Protein AF-A0A0B1S9D0-F1 (afdb_monomer)

Organism: Oesophagostomum dentatum (NCBI:txid61180)

pLDDT: mean 80.98, std 14.97, range [36.53, 97.75]

Solvent-accessible surface area (backbone atoms only — not comparable to full-atom values): 7562 Å² total; per-residue (Å²): 91,86,40,55,71,92,77,54,98,72,81,52,82,66,21,33,35,50,67,81,56,60,91,69,32,44,72,41,68,47,41,73,38,42,31,37,81,44,65,40,89,91,42,78,92,42,73,45,83,41,65,58,90,73,48,81,58,47,74,41,53,46,66,60,55,52,51,53,54,53,50,52,52,52,52,51,53,53,52,52,54,51,50,53,51,48,51,54,50,52,55,47,53,52,51,52,51,52,53,51,54,52,52,52,50,52,50,51,52,53,53,54,58,69,68,60,76,82,92,86,84,84,94,82,91,134

Sequence (126 aa):
MMKTPALASGYLQGDVARFGCYQTHWIKGDHEYKCGIVVDYNNPNSYRFEWNKGSQPWCRSRVKENYFKWIAVIFSTVAIILAIMAVFLLCWCVKQKRIQEQRQYNYRENAVSDLAPCHIENFCAI

InterPro domains:
  IPR057017 F54D1.6-like, C-terminal Sushi-like domain [PF24469] (1-60)

Radius of gyration: 40.59 Å; Cα contacts (8 Å, |Δi|>4): 109; chains: 1; bounding box: 107×19×99 Å

Mean predicted aligned error: 14.03 Å

Structure (mmCIF, N/CA/C/O backbone):
data_AF-A0A0B1S9D0-F1
#
_entry.id   AF-A0A0B1S9D0-F1
#
loop_
_atom_site.group_PDB
_atom_site.id
_atom_site.type_symbol
_atom_site.label_atom_id
_atom_site.label_alt_id
_atom_site.label_comp_id
_atom_site.label_asym_id
_atom_site.label_entity_id
_atom_site.label_seq_id
_atom_site.pdbx_PDB_ins_code
_atom_site.Cartn_x
_atom_site.Cartn_y
_atom_site.Cartn_z
_atom_site.occupancy
_atom_site.B_iso_or_equiv
_atom_site.auth_seq_id
_atom_site.auth_comp_id
_atom_site.auth_asym_id
_atom_site.auth_atom_id
_atom_site.pdbx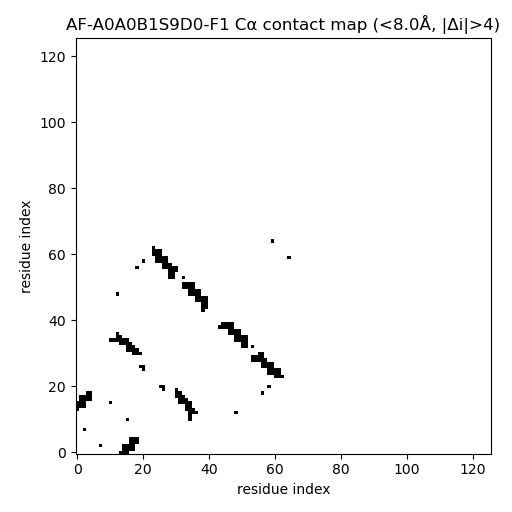_PDB_model_num
ATOM 1 N N . MET A 1 1 ? 21.067 -9.832 -24.736 1.00 52.41 1 MET A N 1
ATOM 2 C CA . MET A 1 1 ? 22.030 -9.345 -23.712 1.00 52.41 1 MET A CA 1
ATOM 3 C C . MET A 1 1 ? 21.272 -8.442 -22.739 1.00 52.41 1 MET A C 1
ATOM 5 O O . MET A 1 1 ? 20.284 -7.846 -23.155 1.00 52.41 1 MET A O 1
ATOM 9 N N . MET A 1 2 ? 21.640 -8.370 -21.453 1.00 60.81 2 MET A N 1
ATOM 10 C CA . MET A 1 2 ? 20.940 -7.491 -20.499 1.00 60.81 2 MET A CA 1
ATOM 11 C C . MET A 1 2 ? 21.430 -6.050 -20.672 1.00 60.81 2 MET A C 1
ATOM 13 O O . MET A 1 2 ? 22.628 -5.797 -20.565 1.00 60.81 2 MET A O 1
ATOM 17 N N . LYS A 1 3 ? 20.515 -5.119 -20.958 1.00 62.66 3 LYS A N 1
ATOM 18 C CA . LYS A 1 3 ? 20.827 -3.704 -21.202 1.00 62.66 3 LYS A CA 1
ATOM 19 C C . LYS A 1 3 ? 20.144 -2.821 -20.161 1.00 62.66 3 LYS A C 1
ATOM 21 O O . LYS A 1 3 ? 18.955 -2.976 -19.885 1.00 62.66 3 LYS A O 1
ATOM 26 N N . THR A 1 4 ? 20.895 -1.880 -19.592 1.00 67.25 4 THR A N 1
ATOM 27 C CA . THR A 1 4 ? 20.335 -0.864 -18.694 1.00 67.25 4 THR A CA 1
ATOM 28 C C . THR A 1 4 ? 19.603 0.187 -19.531 1.00 67.25 4 THR A C 1
ATOM 30 O O . THR A 1 4 ? 20.226 0.769 -20.424 1.00 67.25 4 THR A O 1
ATOM 33 N N . PRO A 1 5 ? 18.311 0.459 -19.265 1.00 62.03 5 PRO A N 1
ATOM 34 C CA . PRO A 1 5 ? 17.452 1.101 -20.249 1.00 62.03 5 PRO A CA 1
ATOM 35 C C . PRO A 1 5 ? 17.873 2.517 -20.691 1.00 62.03 5 PRO A C 1
ATOM 37 O O . PRO A 1 5 ? 17.599 2.932 -21.814 1.00 62.03 5 PRO A O 1
ATOM 40 N N . ALA A 1 6 ? 18.566 3.253 -19.818 1.00 62.34 6 ALA A N 1
ATOM 41 C CA . ALA A 1 6 ? 19.024 4.622 -20.065 1.00 62.34 6 ALA A CA 1
ATOM 42 C C . ALA A 1 6 ? 20.392 4.721 -20.773 1.00 62.34 6 ALA A C 1
ATOM 44 O O . ALA A 1 6 ? 20.835 5.821 -21.084 1.00 62.34 6 ALA A O 1
ATOM 45 N N . LEU A 1 7 ? 21.085 3.596 -20.983 1.00 63.22 7 LEU A N 1
ATOM 46 C CA . LEU A 1 7 ? 22.487 3.561 -21.429 1.00 63.22 7 LEU A CA 1
ATOM 47 C C . LEU A 1 7 ? 22.683 2.866 -22.786 1.00 63.22 7 LEU A C 1
ATOM 49 O O . LEU A 1 7 ? 23.795 2.856 -23.305 1.00 63.22 7 LEU A O 1
ATOM 53 N N . ALA A 1 8 ? 21.635 2.275 -23.365 1.00 67.25 8 ALA A N 1
ATOM 54 C CA . ALA A 1 8 ? 21.722 1.585 -24.649 1.00 67.25 8 ALA A CA 1
ATOM 55 C C . ALA A 1 8 ? 21.138 2.436 -25.786 1.00 67.25 8 ALA A C 1
ATOM 57 O O . ALA A 1 8 ? 19.991 2.867 -25.717 1.00 67.25 8 ALA A O 1
ATOM 58 N N . SER A 1 9 ? 21.912 2.614 -26.862 1.00 68.94 9 SER A N 1
ATOM 59 C CA . SER A 1 9 ? 21.508 3.344 -28.075 1.00 68.94 9 SER A CA 1
ATOM 60 C C . SER A 1 9 ? 20.485 2.595 -28.945 1.00 68.94 9 SER A C 1
ATOM 62 O O . SER A 1 9 ? 19.920 3.180 -29.863 1.00 68.94 9 SER A O 1
ATOM 64 N N . GLY A 1 10 ? 20.213 1.318 -28.650 1.00 76.50 10 GLY A N 1
ATOM 65 C CA . GLY A 1 10 ? 19.191 0.513 -29.320 1.00 76.50 10 GLY A CA 1
ATOM 66 C C . GLY A 1 10 ? 19.049 -0.896 -28.734 1.00 76.50 10 GLY A C 1
ATOM 67 O O . GLY A 1 10 ? 19.993 -1.443 -28.148 1.00 76.50 10 GLY A O 1
ATOM 68 N N . TYR A 1 11 ? 17.867 -1.490 -28.908 1.00 80.19 11 TYR A N 1
ATOM 69 C CA . TYR A 1 11 ? 17.532 -2.852 -28.475 1.00 80.19 11 TYR A CA 1
ATOM 70 C C . TYR A 1 11 ? 17.274 -3.724 -29.694 1.00 80.19 11 TYR A C 1
ATOM 72 O O . TYR A 1 11 ? 16.476 -3.363 -30.556 1.00 80.19 11 TYR A O 1
ATOM 80 N N . LEU A 1 12 ? 17.959 -4.861 -29.761 1.00 83.12 12 LEU A N 1
ATOM 81 C CA . LEU A 1 12 ? 17.794 -5.846 -30.822 1.00 83.12 12 LEU A CA 1
ATOM 82 C C . LEU A 1 12 ? 16.870 -6.978 -30.354 1.00 83.12 12 LEU A C 1
ATOM 84 O O . LEU A 1 12 ? 16.534 -7.087 -29.171 1.00 83.12 12 LEU A O 1
ATOM 88 N N . GLN A 1 13 ? 16.456 -7.832 -31.288 1.00 82.88 13 GLN A N 1
ATOM 89 C CA . GLN A 1 13 ? 15.650 -9.013 -30.985 1.00 82.88 13 GLN A CA 1
ATOM 90 C C . GLN A 1 13 ? 16.358 -9.900 -29.949 1.00 82.88 13 GLN A C 1
ATOM 92 O O . GLN A 1 13 ? 17.511 -10.287 -30.130 1.00 82.88 13 GLN A O 1
ATOM 97 N N . GLY A 1 14 ? 15.662 -10.216 -28.855 1.00 82.19 14 GLY A N 1
ATOM 98 C CA . GLY A 1 14 ? 16.209 -10.998 -27.742 1.00 82.19 14 GLY A CA 1
ATOM 99 C C . GLY A 1 14 ? 16.956 -10.178 -26.682 1.00 82.19 14 GLY A C 1
ATOM 100 O O . GLY A 1 14 ? 17.442 -10.749 -25.701 1.00 82.19 14 GLY A O 1
ATOM 101 N N . ASP A 1 15 ? 17.040 -8.852 -26.825 1.00 84.50 15 ASP A N 1
ATOM 102 C CA . ASP A 1 15 ? 17.524 -7.994 -25.747 1.00 84.50 15 ASP A CA 1
ATOM 103 C C . ASP A 1 15 ? 16.485 -7.832 -24.637 1.00 84.50 15 ASP A C 1
ATOM 105 O O . ASP A 1 15 ? 15.272 -7.778 -24.866 1.00 84.50 15 ASP A O 1
ATOM 109 N N . VAL A 1 16 ? 17.002 -7.743 -23.409 1.00 86.56 16 VAL A N 1
ATOM 110 C CA . VAL A 1 16 ? 16.202 -7.600 -22.195 1.00 86.56 16 VAL A CA 1
ATOM 111 C C . VAL A 1 16 ? 16.576 -6.293 -21.512 1.00 86.56 16 VAL A C 1
ATOM 113 O O . VAL A 1 16 ? 17.731 -6.093 -21.124 1.00 86.56 16 VAL A O 1
ATOM 116 N N . ALA A 1 17 ? 15.592 -5.414 -21.364 1.00 85.75 17 ALA A N 1
ATOM 117 C CA . ALA A 1 17 ? 15.694 -4.186 -20.596 1.00 85.75 17 ALA A CA 1
ATOM 118 C C . ALA A 1 17 ? 15.123 -4.427 -19.200 1.00 85.75 17 ALA A C 1
ATOM 120 O O . ALA A 1 17 ? 13.970 -4.838 -19.051 1.00 85.75 17 ALA A O 1
ATOM 121 N N . ARG A 1 18 ? 15.927 -4.163 -18.168 1.00 85.56 18 ARG A N 1
ATOM 122 C CA . ARG A 1 18 ? 15.482 -4.289 -16.779 1.00 85.56 18 ARG A CA 1
ATOM 123 C C . ARG A 1 18 ? 15.534 -2.942 -16.083 1.00 85.56 18 ARG A C 1
ATOM 125 O O . ARG A 1 18 ? 16.587 -2.312 -16.005 1.00 85.56 18 ARG A O 1
ATOM 132 N N . PHE A 1 19 ? 14.394 -2.518 -15.564 1.00 85.06 19 PHE A N 1
ATOM 133 C CA . PHE A 1 19 ? 14.270 -1.304 -14.777 1.00 85.06 19 PHE A CA 1
ATOM 134 C C . PHE A 1 19 ? 14.597 -1.617 -13.318 1.00 85.06 19 PHE A C 1
ATOM 136 O O . PHE A 1 19 ? 14.183 -2.637 -12.769 1.00 85.06 19 PHE A O 1
ATOM 143 N N . GLY A 1 20 ? 15.379 -0.743 -12.695 1.00 86.12 20 GLY A N 1
ATOM 144 C CA . GLY A 1 20 ? 15.761 -0.843 -11.294 1.00 86.12 20 GLY A CA 1
ATOM 145 C C . GLY A 1 20 ? 15.467 0.466 -10.580 1.00 86.12 20 GLY A C 1
ATOM 146 O O . GLY A 1 20 ? 15.588 1.540 -11.162 1.00 86.12 20 GLY A O 1
ATOM 147 N N . CYS A 1 21 ? 15.090 0.367 -9.311 1.00 88.00 21 CYS A N 1
ATOM 148 C CA . CYS A 1 21 ? 14.994 1.511 -8.414 1.00 88.00 21 CYS A CA 1
ATOM 149 C C . CYS A 1 21 ? 16.203 1.526 -7.473 1.00 88.00 21 CYS A C 1
ATOM 151 O O . CYS A 1 21 ? 16.841 0.494 -7.253 1.00 88.00 21 CYS A O 1
ATOM 153 N N . TYR A 1 22 ? 16.479 2.677 -6.859 1.00 86.44 22 TYR A N 1
ATOM 154 C CA . TYR A 1 22 ? 17.443 2.767 -5.761 1.00 86.44 22 TYR A CA 1
ATOM 155 C C . TYR A 1 22 ? 17.102 1.783 -4.632 1.00 86.44 22 TYR A C 1
ATOM 157 O O . TYR A 1 22 ? 15.931 1.490 -4.384 1.00 86.44 22 TYR A O 1
ATOM 165 N N . GLN A 1 23 ? 18.113 1.327 -3.888 1.00 85.81 23 GLN A N 1
ATOM 166 C CA . GLN A 1 23 ? 17.958 0.336 -2.812 1.00 85.81 23 GLN A CA 1
ATOM 167 C C . GLN A 1 23 ? 16.962 0.765 -1.717 1.00 85.81 23 GLN A C 1
ATOM 169 O O . GLN A 1 23 ? 16.374 -0.075 -1.043 1.00 85.81 23 GLN A O 1
ATOM 174 N N . THR A 1 24 ? 16.716 2.066 -1.558 1.00 88.44 24 THR A N 1
ATOM 175 C CA . THR A 1 24 ? 15.739 2.640 -0.616 1.00 88.44 24 THR A CA 1
ATOM 176 C C . THR A 1 24 ? 14.286 2.560 -1.092 1.00 88.44 24 THR A C 1
ATOM 178 O O . THR A 1 24 ? 13.375 2.970 -0.368 1.00 88.44 24 THR A O 1
ATOM 181 N N . HIS A 1 25 ? 14.050 2.046 -2.299 1.00 91.19 25 HIS A N 1
ATOM 182 C CA . HIS A 1 25 ? 12.743 1.946 -2.932 1.00 91.19 25 HIS A CA 1
ATOM 183 C C . HIS A 1 25 ? 12.420 0.486 -3.280 1.00 91.19 25 HIS A C 1
ATOM 185 O O . HIS A 1 25 ? 13.300 -0.358 -3.457 1.00 91.19 25 HIS A O 1
ATOM 191 N N . TRP A 1 26 ? 11.130 0.172 -3.324 1.00 89.25 26 TRP A N 1
ATOM 192 C CA . TRP A 1 26 ? 10.610 -1.051 -3.919 1.00 89.25 26 TRP A CA 1
ATOM 193 C C . TRP A 1 26 ? 10.173 -0.746 -5.345 1.00 89.25 26 TRP A C 1
ATOM 195 O O . TRP A 1 26 ? 9.484 0.251 -5.579 1.00 89.25 26 TRP A O 1
ATOM 205 N N . ILE A 1 27 ? 10.558 -1.612 -6.280 1.00 90.25 27 ILE A N 1
ATOM 206 C CA . ILE A 1 27 ? 9.997 -1.592 -7.625 1.00 90.25 27 ILE A CA 1
ATOM 207 C C . ILE A 1 27 ? 8.620 -2.249 -7.596 1.00 90.25 27 ILE A C 1
ATOM 209 O O . ILE A 1 27 ? 8.418 -3.278 -6.944 1.00 90.25 27 ILE A O 1
ATOM 213 N N . LYS A 1 28 ? 7.657 -1.608 -8.244 1.00 89.88 28 LYS A N 1
ATOM 214 C CA . LYS A 1 28 ? 6.290 -2.098 -8.400 1.00 89.88 28 LYS A CA 1
ATOM 215 C C . LYS A 1 28 ? 5.981 -2.194 -9.890 1.00 89.88 28 LYS A C 1
ATOM 217 O O . LYS A 1 28 ? 6.465 -1.366 -10.656 1.00 89.88 28 LYS A O 1
ATOM 222 N N . GLY A 1 29 ? 5.169 -3.179 -10.261 1.00 89.06 29 GLY A N 1
ATOM 223 C CA . GLY A 1 29 ? 4.876 -3.501 -11.658 1.00 89.06 29 GLY A CA 1
ATOM 224 C C . GLY A 1 29 ? 5.937 -4.392 -12.305 1.00 89.06 29 GLY A C 1
ATOM 225 O O . GLY A 1 29 ? 6.807 -4.953 -11.627 1.00 89.06 29 GLY A O 1
ATOM 226 N N . ASP A 1 30 ? 5.848 -4.514 -13.625 1.00 90.25 30 ASP A N 1
ATOM 227 C CA . ASP A 1 30 ? 6.751 -5.335 -14.420 1.00 90.25 30 ASP A CA 1
ATOM 228 C C . ASP A 1 30 ? 8.042 -4.572 -14.677 1.00 90.25 30 ASP A C 1
ATOM 230 O O . ASP A 1 30 ? 8.049 -3.457 -15.193 1.00 90.25 30 ASP A O 1
ATOM 234 N N . HIS A 1 31 ? 9.156 -5.172 -14.277 1.00 87.00 31 HIS A N 1
ATOM 235 C CA . HIS A 1 31 ? 10.464 -4.528 -14.309 1.00 87.00 31 HIS A CA 1
ATOM 236 C C . HIS A 1 31 ? 11.391 -5.116 -15.369 1.00 87.00 31 HIS A C 1
ATOM 238 O O . HIS A 1 31 ? 12.489 -4.601 -15.553 1.00 87.00 31 HIS A O 1
ATOM 244 N N . GLU A 1 32 ? 10.969 -6.173 -16.059 1.00 88.62 32 GLU A N 1
ATOM 245 C CA . GLU A 1 32 ? 11.736 -6.842 -17.102 1.00 88.62 32 GLU A CA 1
ATOM 246 C C . GLU A 1 32 ? 10.938 -6.842 -18.405 1.00 88.62 32 GLU A C 1
ATOM 248 O O . GLU A 1 32 ? 9.846 -7.401 -18.480 1.00 88.62 32 GLU A O 1
ATOM 253 N N . TYR A 1 33 ? 11.505 -6.223 -19.437 1.00 88.00 33 TYR A N 1
ATOM 254 C CA . TYR A 1 33 ? 10.913 -6.124 -20.762 1.00 88.00 33 TYR A CA 1
ATOM 255 C C . TYR A 1 33 ? 11.833 -6.783 -21.776 1.00 88.00 33 TYR A C 1
ATOM 257 O O . TYR A 1 33 ? 13.033 -6.512 -21.812 1.00 88.00 33 TYR A O 1
ATOM 265 N N . LYS A 1 34 ? 11.265 -7.659 -22.606 1.00 88.62 34 LYS A N 1
ATOM 266 C CA . LYS A 1 34 ? 11.983 -8.367 -23.671 1.00 88.62 34 LYS A CA 1
ATOM 267 C C . LYS A 1 34 ? 11.504 -7.853 -25.020 1.00 88.62 34 LYS A C 1
ATOM 269 O O . LYS A 1 34 ? 10.295 -7.721 -25.212 1.00 88.62 34 LYS A O 1
ATOM 274 N N . CYS A 1 35 ? 12.441 -7.554 -25.916 1.00 87.31 35 CYS A N 1
ATOM 275 C CA . CYS A 1 35 ? 12.134 -7.176 -27.291 1.00 87.31 35 CYS A CA 1
ATOM 276 C C . CYS A 1 35 ? 12.032 -8.445 -28.144 1.00 87.31 35 CYS A C 1
ATOM 278 O O . CYS A 1 35 ? 13.008 -9.191 -28.278 1.00 87.31 35 CYS A O 1
ATOM 280 N N . GLY A 1 36 ? 10.842 -8.710 -28.681 1.00 87.50 36 GLY A N 1
ATOM 281 C CA . GLY A 1 36 ? 10.544 -9.900 -29.471 1.00 87.50 36 GLY A CA 1
ATOM 282 C C . GLY A 1 36 ? 9.937 -9.554 -30.824 1.00 87.50 36 GLY A C 1
ATOM 283 O O . GLY A 1 36 ? 9.432 -8.452 -31.036 1.00 87.50 36 GLY A O 1
ATOM 284 N N . ILE A 1 37 ? 9.993 -10.515 -31.743 1.00 87.69 37 ILE A N 1
ATOM 285 C CA . ILE A 1 37 ? 9.252 -10.442 -32.998 1.00 87.69 37 ILE A CA 1
ATOM 286 C C . ILE A 1 37 ? 7.801 -10.847 -32.736 1.00 87.69 37 ILE A C 1
ATOM 288 O O . ILE A 1 37 ? 7.536 -11.897 -32.151 1.00 87.69 37 ILE A O 1
ATOM 292 N N . VAL A 1 38 ? 6.867 -10.006 -33.161 1.00 85.62 38 VAL A N 1
ATOM 293 C CA . VAL A 1 38 ? 5.435 -10.295 -33.150 1.00 85.62 38 VAL A CA 1
ATOM 294 C C . VAL A 1 38 ? 4.978 -10.334 -34.601 1.00 85.62 38 VAL A C 1
ATOM 296 O O . VAL A 1 38 ? 5.105 -9.350 -35.332 1.00 85.62 38 VAL A O 1
ATOM 299 N N . VAL A 1 39 ? 4.496 -11.499 -35.026 1.00 83.81 39 VAL A N 1
ATOM 300 C CA . VAL A 1 39 ? 3.920 -11.698 -36.360 1.00 83.81 39 VAL A CA 1
ATOM 301 C C . VAL A 1 39 ? 2.447 -11.322 -36.294 1.00 83.81 39 VAL A C 1
ATOM 303 O O . VAL A 1 39 ? 1.748 -11.730 -35.364 1.00 83.81 39 VAL A O 1
ATOM 306 N N . ASP A 1 40 ? 1.985 -10.515 -37.248 1.00 80.94 40 ASP A N 1
ATOM 307 C CA . ASP A 1 40 ? 0.576 -10.138 -37.306 1.00 80.94 40 ASP A CA 1
ATOM 308 C C . ASP A 1 40 ? -0.273 -11.353 -37.692 1.00 80.94 40 ASP A C 1
ATOM 310 O O . ASP A 1 40 ? 0.020 -12.046 -38.667 1.00 80.94 40 ASP A O 1
ATOM 314 N N . TYR A 1 41 ? -1.339 -11.604 -36.934 1.00 80.62 41 TYR A N 1
ATOM 315 C CA . TYR A 1 41 ? -2.225 -12.737 -37.181 1.00 80.62 41 TYR A CA 1
ATOM 316 C C . TYR A 1 41 ? -2.918 -12.638 -38.549 1.00 80.62 41 TYR A C 1
ATOM 318 O O . TYR A 1 41 ? -3.106 -13.649 -39.220 1.00 80.62 41 TYR A O 1
ATOM 326 N N . ASN A 1 42 ? -3.256 -11.421 -38.991 1.00 84.44 42 ASN A N 1
ATOM 327 C CA . ASN A 1 42 ? -3.985 -11.203 -40.243 1.00 84.44 42 ASN A CA 1
ATOM 328 C C . ASN A 1 42 ? -3.073 -11.116 -41.474 1.00 84.44 42 ASN A C 1
ATOM 330 O O . ASN A 1 42 ? -3.546 -11.284 -42.597 1.00 84.44 42 ASN A O 1
ATOM 334 N N . ASN A 1 43 ? -1.781 -10.840 -41.289 1.00 83.75 43 ASN A N 1
ATOM 335 C CA . ASN A 1 43 ? -0.809 -10.801 -42.376 1.00 83.75 43 ASN A CA 1
ATOM 336 C C . ASN A 1 43 ? 0.511 -11.450 -41.929 1.00 83.75 43 ASN A C 1
ATOM 338 O O . ASN A 1 43 ? 1.393 -10.751 -41.415 1.00 83.75 43 ASN A O 1
ATOM 342 N N . PRO A 1 44 ? 0.679 -12.765 -42.166 1.00 81.50 44 PRO A N 1
ATOM 343 C CA . PRO A 1 44 ? 1.828 -13.529 -41.680 1.00 81.50 44 PRO A CA 1
ATOM 344 C C . PRO A 1 44 ? 3.161 -13.125 -42.327 1.00 81.50 44 PRO A C 1
ATOM 346 O O . PRO A 1 44 ? 4.218 -13.473 -41.809 1.00 81.50 44 PRO A O 1
ATOM 349 N N . ASN A 1 45 ? 3.134 -12.361 -43.425 1.00 84.69 45 ASN A N 1
ATOM 350 C CA . ASN A 1 45 ? 4.338 -11.807 -44.051 1.00 84.69 45 ASN A CA 1
ATOM 351 C C . ASN A 1 45 ? 4.792 -10.486 -43.409 1.00 84.69 45 ASN A C 1
ATOM 353 O O . ASN A 1 45 ? 5.854 -9.968 -43.750 1.00 84.69 45 ASN A O 1
ATOM 357 N N . SER A 1 46 ? 3.995 -9.921 -42.497 1.00 86.06 46 SER A N 1
ATOM 358 C CA . SER A 1 46 ? 4.334 -8.703 -41.768 1.00 86.06 46 SER A CA 1
ATOM 359 C C . SER A 1 46 ? 4.740 -9.035 -40.335 1.00 86.06 46 SER A C 1
ATOM 361 O O . SER A 1 46 ? 4.026 -9.721 -39.599 1.00 86.06 46 SER A O 1
ATOM 363 N N . TYR A 1 47 ? 5.904 -8.535 -39.931 1.00 81.75 47 TYR A N 1
ATOM 364 C CA . TYR A 1 47 ? 6.404 -8.672 -38.573 1.00 81.75 47 TYR A CA 1
ATOM 365 C C . TYR A 1 47 ? 6.742 -7.305 -37.995 1.00 81.75 47 TYR A C 1
ATOM 367 O O . TYR A 1 47 ? 7.175 -6.392 -38.700 1.00 81.75 47 TYR A O 1
ATOM 375 N N . ARG A 1 48 ? 6.545 -7.169 -36.686 1.00 85.62 48 ARG A N 1
ATOM 376 C CA . ARG A 1 48 ? 6.911 -5.976 -35.926 1.00 85.62 48 ARG A CA 1
ATOM 377 C C . ARG A 1 48 ? 7.754 -6.373 -34.725 1.00 85.62 48 ARG A C 1
ATOM 379 O O . ARG A 1 48 ? 7.561 -7.444 -34.152 1.00 85.62 48 ARG A O 1
ATOM 386 N N . PHE A 1 49 ? 8.678 -5.505 -34.339 1.00 86.88 49 PHE A N 1
ATOM 387 C CA . PHE A 1 49 ? 9.385 -5.652 -33.073 1.00 86.88 49 PHE A CA 1
ATOM 388 C C . PHE A 1 49 ? 8.584 -4.955 -31.988 1.00 86.88 49 PHE A C 1
ATOM 390 O O . PHE A 1 49 ? 8.312 -3.758 -32.084 1.00 86.88 49 PHE A O 1
ATOM 397 N N . GLU A 1 50 ? 8.192 -5.710 -30.971 1.00 87.25 50 GLU A N 1
ATOM 398 C CA . GLU A 1 50 ? 7.383 -5.192 -29.880 1.00 87.25 50 GLU A CA 1
ATOM 399 C C . GLU A 1 50 ? 7.960 -5.622 -28.532 1.00 87.25 50 GLU A C 1
ATOM 401 O O . GLU A 1 50 ? 8.507 -6.718 -28.369 1.00 87.25 50 GLU A O 1
ATOM 406 N N . TRP A 1 51 ? 7.849 -4.725 -27.555 1.00 87.56 51 TRP A N 1
ATOM 407 C CA . TRP A 1 51 ? 8.111 -5.061 -26.165 1.00 87.56 51 TRP A CA 1
ATOM 408 C C . TRP A 1 51 ? 6.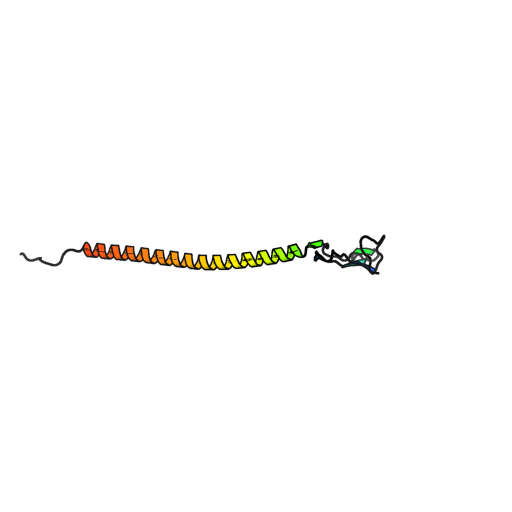996 -5.947 -25.626 1.00 87.56 51 TRP A C 1
ATOM 410 O O . TRP A 1 51 ? 5.826 -5.765 -25.967 1.00 87.56 51 TRP A O 1
ATOM 420 N N . ASN A 1 52 ? 7.348 -6.868 -24.728 1.00 87.31 52 ASN A N 1
ATOM 421 C CA . ASN A 1 52 ? 6.333 -7.627 -24.010 1.00 87.31 52 ASN A CA 1
ATOM 422 C C . ASN A 1 52 ? 5.336 -6.690 -23.304 1.00 87.31 52 ASN A C 1
ATOM 424 O O . ASN A 1 52 ? 5.718 -5.657 -22.746 1.00 87.31 52 ASN A O 1
ATOM 428 N N . LYS A 1 53 ? 4.058 -7.073 -23.313 1.00 86.69 53 LYS A N 1
ATOM 429 C CA . LYS A 1 53 ? 3.011 -6.344 -22.599 1.00 86.69 53 LYS A CA 1
ATOM 430 C C . LYS A 1 53 ? 3.254 -6.465 -21.098 1.00 86.69 53 LYS A C 1
ATOM 432 O O . LYS A 1 53 ? 3.530 -7.549 -20.592 1.00 86.69 53 LYS A O 1
ATOM 437 N N . GLY A 1 54 ? 3.146 -5.340 -20.402 1.00 85.88 54 GLY A N 1
ATOM 438 C CA . GLY A 1 54 ? 3.389 -5.255 -18.971 1.00 85.88 54 GLY A CA 1
ATOM 439 C C . GLY A 1 54 ? 2.915 -3.929 -18.393 1.00 85.88 54 GLY A C 1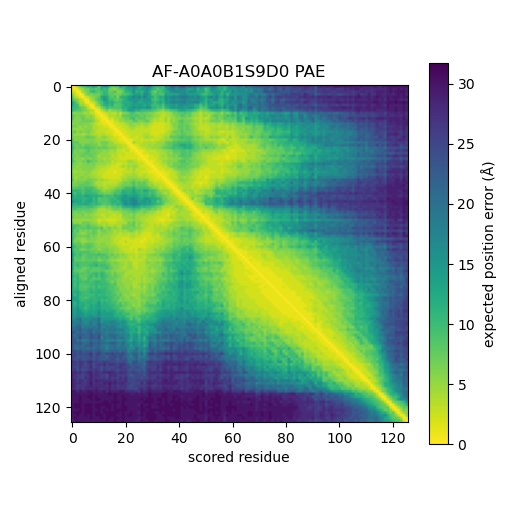
ATOM 440 O O . GLY A 1 54 ? 2.553 -2.996 -19.112 1.00 85.88 54 GLY A O 1
ATOM 441 N N . SER A 1 55 ? 2.898 -3.876 -17.071 1.00 86.44 55 SER A N 1
ATOM 442 C CA . SER A 1 55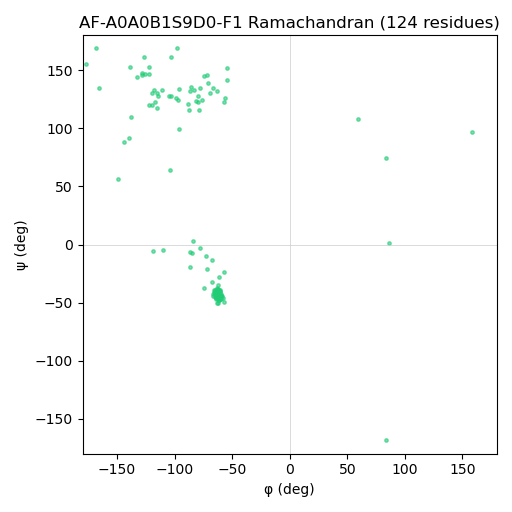 ? 2.575 -2.699 -16.277 1.00 86.44 55 SER A CA 1
ATOM 443 C C . SER A 1 55 ? 3.794 -1.792 -16.118 1.00 86.44 55 SER A C 1
ATOM 445 O O . SER A 1 55 ? 4.883 -2.254 -15.774 1.00 86.44 55 SER A O 1
ATOM 447 N N . GLN A 1 56 ? 3.607 -0.485 -16.333 1.00 86.56 56 GLN A N 1
ATOM 448 C CA . GLN A 1 56 ? 4.700 0.482 -16.241 1.00 86.56 56 GLN A CA 1
ATOM 449 C C . GLN A 1 56 ? 5.366 0.420 -14.852 1.00 86.56 56 GLN A C 1
ATOM 451 O O . GLN A 1 56 ? 4.677 0.603 -13.839 1.00 86.56 56 GLN A O 1
ATOM 456 N N . PRO A 1 57 ? 6.690 0.175 -14.783 1.00 90.19 57 PRO A N 1
ATOM 457 C CA . PRO A 1 57 ? 7.378 0.074 -13.513 1.00 90.19 57 PRO A CA 1
ATOM 458 C C . PRO A 1 57 ? 7.469 1.445 -12.862 1.00 90.19 57 PRO A C 1
ATOM 460 O O . PRO A 1 57 ? 7.787 2.445 -13.507 1.00 90.19 57 PRO A O 1
ATOM 463 N N . TRP A 1 58 ? 7.251 1.483 -11.555 1.00 89.31 58 TRP A N 1
ATOM 464 C CA . TRP A 1 58 ? 7.389 2.703 -10.775 1.00 89.31 58 TRP A CA 1
ATOM 465 C C . TRP A 1 58 ? 8.064 2.421 -9.434 1.00 89.31 58 TRP A C 1
ATOM 467 O O . TRP A 1 58 ? 8.010 1.312 -8.891 1.00 89.31 58 TRP A O 1
ATOM 477 N N . CYS A 1 59 ? 8.739 3.439 -8.905 1.00 91.00 59 CYS A N 1
ATOM 478 C CA . CYS A 1 59 ? 9.500 3.330 -7.668 1.00 91.00 59 CYS A CA 1
ATOM 479 C C . CYS A 1 59 ? 8.693 3.866 -6.491 1.00 91.00 59 CYS A C 1
ATOM 481 O O . CYS A 1 59 ? 8.265 5.021 -6.476 1.00 91.00 59 CYS A O 1
ATOM 483 N N . ARG A 1 60 ? 8.546 3.045 -5.451 1.00 88.50 60 ARG A N 1
ATOM 484 C CA . ARG A 1 60 ? 7.891 3.432 -4.201 1.00 88.50 60 ARG A CA 1
ATOM 485 C C . ARG A 1 60 ? 8.876 3.417 -3.042 1.00 88.50 60 ARG A C 1
ATOM 487 O O . ARG A 1 60 ? 9.568 2.427 -2.840 1.00 88.50 60 ARG A O 1
ATOM 494 N N . SER A 1 61 ? 8.925 4.488 -2.250 1.00 90.69 61 SER A N 1
ATOM 495 C CA . SER A 1 61 ? 9.811 4.557 -1.078 1.00 90.69 61 SER A CA 1
ATOM 496 C C . SER A 1 61 ? 9.448 3.502 -0.029 1.00 90.69 61 SER A C 1
ATOM 498 O O . SER A 1 61 ? 8.281 3.381 0.356 1.00 90.69 61 SER A O 1
ATOM 500 N N . ARG A 1 62 ? 10.454 2.773 0.478 1.00 89.12 62 ARG A N 1
ATOM 501 C CA . ARG A 1 62 ? 10.266 1.742 1.516 1.00 89.12 62 ARG A CA 1
ATOM 502 C C . ARG A 1 62 ? 9.745 2.321 2.829 1.00 89.12 62 ARG A C 1
ATOM 504 O O . ARG A 1 62 ? 8.898 1.707 3.473 1.00 89.12 62 ARG A O 1
ATOM 511 N N . VAL A 1 63 ? 10.215 3.515 3.196 1.00 90.88 63 VAL A N 1
ATOM 512 C CA . VAL A 1 63 ? 9.792 4.221 4.418 1.00 90.88 63 VAL A CA 1
ATOM 513 C C . VAL A 1 63 ? 8.297 4.517 4.362 1.00 90.88 63 VAL A C 1
ATOM 515 O O . VAL A 1 63 ? 7.568 4.269 5.319 1.00 90.88 63 VAL A O 1
ATOM 518 N N . LYS A 1 64 ? 7.830 4.975 3.199 1.00 86.69 64 LYS A N 1
ATOM 519 C CA . LYS A 1 64 ? 6.429 5.322 2.970 1.00 86.69 64 LYS A CA 1
ATOM 520 C C . LYS A 1 64 ? 5.513 4.101 3.071 1.00 86.69 64 LYS A C 1
ATOM 522 O O . LYS A 1 64 ? 4.468 4.184 3.702 1.00 86.69 64 LYS A O 1
ATOM 527 N N . GLU A 1 65 ? 5.919 2.962 2.510 1.00 86.50 65 GLU A N 1
ATOM 528 C CA . GLU A 1 65 ? 5.170 1.699 2.633 1.00 86.50 65 GLU A CA 1
ATOM 529 C C . GLU A 1 65 ? 5.074 1.216 4.082 1.00 86.50 65 GLU A C 1
ATOM 531 O O . GLU A 1 65 ? 4.007 0.793 4.521 1.00 86.50 65 GLU A O 1
ATOM 536 N N . ASN A 1 66 ? 6.174 1.297 4.835 1.00 89.06 66 ASN A N 1
ATOM 537 C CA . ASN A 1 66 ? 6.175 0.920 6.245 1.00 89.06 66 ASN A CA 1
ATOM 538 C C . ASN A 1 66 ? 5.226 1.823 7.043 1.00 89.06 66 ASN A C 1
ATOM 540 O O . ASN A 1 66 ? 4.389 1.331 7.792 1.00 89.06 66 ASN A O 1
ATOM 544 N N . TYR A 1 67 ? 5.293 3.134 6.816 1.00 92.50 67 TYR A N 1
ATOM 545 C CA . TYR A 1 67 ? 4.428 4.106 7.479 1.00 92.50 67 TYR A CA 1
ATOM 546 C C . TYR A 1 67 ? 2.935 3.831 7.245 1.00 92.50 67 TYR A C 1
ATOM 548 O O . TYR A 1 67 ? 2.169 3.792 8.204 1.00 92.50 67 TYR A O 1
ATOM 556 N N . PHE A 1 68 ? 2.522 3.547 6.003 1.00 90.88 68 PHE A N 1
ATOM 557 C CA . PHE A 1 68 ? 1.125 3.199 5.713 1.00 90.88 68 PHE A CA 1
ATOM 558 C C . PHE A 1 68 ? 0.670 1.915 6.413 1.00 90.88 68 PHE A C 1
ATOM 560 O O . PHE A 1 68 ? -0.453 1.867 6.912 1.00 90.88 68 PHE A O 1
ATOM 567 N N . LYS A 1 69 ? 1.536 0.897 6.505 1.00 91.75 69 LYS A N 1
ATOM 568 C CA . LYS A 1 69 ? 1.228 -0.332 7.252 1.00 91.75 69 LYS A CA 1
ATOM 569 C C . LYS A 1 69 ? 1.014 -0.051 8.738 1.00 91.75 69 LYS A C 1
ATOM 571 O O . LYS A 1 69 ? 0.017 -0.499 9.295 1.00 91.75 69 LYS A O 1
ATOM 576 N N . TRP A 1 70 ? 1.904 0.720 9.360 1.00 95.38 70 TRP A N 1
ATOM 577 C CA . TRP A 1 70 ? 1.778 1.083 10.775 1.00 95.38 70 TRP A CA 1
ATOM 578 C C . TRP A 1 70 ? 0.527 1.913 11.048 1.00 95.38 70 TRP A C 1
ATOM 580 O O . TRP A 1 70 ? -0.216 1.605 11.976 1.00 95.38 70 TRP A O 1
ATOM 590 N N . ILE A 1 71 ? 0.243 2.904 10.201 1.00 94.75 71 ILE A N 1
ATOM 591 C CA . ILE A 1 71 ? -0.985 3.697 10.292 1.00 94.75 71 ILE A CA 1
ATOM 592 C C . ILE A 1 71 ? -2.223 2.803 10.222 1.00 94.75 71 ILE A C 1
ATOM 594 O O . ILE A 1 71 ? -3.098 2.918 11.077 1.00 94.75 71 ILE A O 1
ATOM 598 N N . ALA A 1 72 ? -2.298 1.897 9.244 1.00 95.12 72 ALA A N 1
ATOM 599 C CA . ALA A 1 72 ? -3.451 1.015 9.085 1.00 95.12 72 ALA A CA 1
ATOM 600 C C . ALA A 1 72 ? -3.672 0.127 10.322 1.00 95.12 72 ALA A C 1
ATOM 602 O O . ALA A 1 72 ? -4.805 -0.021 10.777 1.00 95.12 72 ALA A O 1
ATOM 603 N N . VAL A 1 73 ? -2.596 -0.407 10.910 1.00 96.81 73 VAL A N 1
ATOM 604 C CA . VAL A 1 73 ? -2.660 -1.219 12.138 1.00 96.81 73 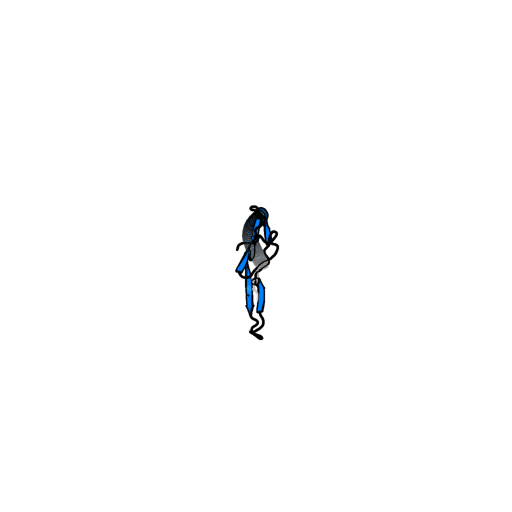VAL A CA 1
ATOM 605 C C . VAL A 1 73 ? -3.155 -0.401 13.334 1.00 96.81 73 VAL A C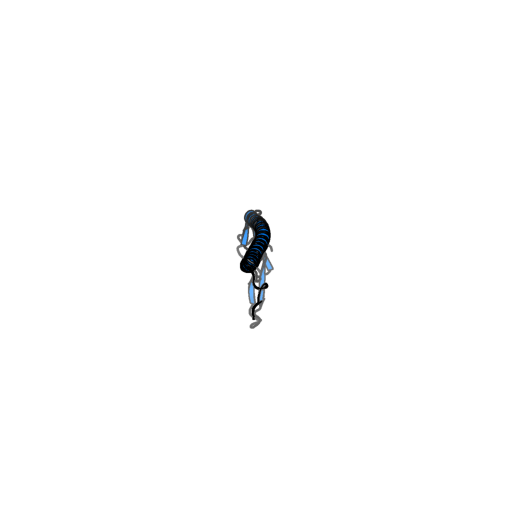 1
ATOM 607 O O . VAL A 1 73 ? -4.020 -0.867 14.081 1.00 96.81 73 VAL A O 1
ATOM 610 N N . ILE A 1 74 ? -2.655 0.826 13.506 1.00 97.06 74 ILE A N 1
ATOM 611 C CA . ILE A 1 74 ? -3.071 1.710 14.604 1.00 97.06 74 ILE A CA 1
ATOM 612 C C . ILE A 1 74 ? -4.557 2.057 14.466 1.00 97.06 74 ILE A C 1
ATOM 614 O O . ILE A 1 74 ? -5.322 1.860 15.410 1.00 97.06 74 ILE A O 1
ATOM 618 N N . PHE A 1 75 ? -4.992 2.502 13.283 1.00 97.19 75 PHE A N 1
ATOM 619 C CA . PHE A 1 75 ? -6.397 2.844 13.051 1.00 97.19 75 PHE A CA 1
ATOM 620 C C . PHE A 1 75 ? -7.327 1.641 13.202 1.00 97.19 75 PHE A C 1
ATOM 622 O O . PHE A 1 75 ? -8.391 1.776 13.802 1.00 97.19 75 PHE A O 1
ATOM 629 N N . SER A 1 76 ? -6.921 0.459 12.729 1.00 96.88 76 SER A N 1
ATOM 630 C CA . SER A 1 76 ? -7.696 -0.770 12.917 1.00 96.88 76 SER A CA 1
ATOM 631 C C . SER A 1 76 ? -7.875 -1.101 14.399 1.00 96.88 76 SER A C 1
ATOM 633 O O . SER A 1 76 ? -8.977 -1.435 14.826 1.00 96.88 76 SER A O 1
ATOM 635 N N . THR A 1 77 ? -6.811 -0.983 15.196 1.00 97.38 77 THR A N 1
ATOM 636 C CA . THR A 1 77 ? -6.868 -1.251 16.640 1.00 97.38 77 THR A CA 1
ATOM 637 C C . THR A 1 77 ? -7.797 -0.267 17.354 1.00 97.38 77 THR A C 1
ATOM 639 O O . THR A 1 77 ? -8.660 -0.679 18.127 1.00 97.38 77 THR A O 1
ATOM 642 N N . VAL A 1 78 ? -7.678 1.030 17.055 1.00 97.75 78 VAL A N 1
ATOM 643 C CA . VAL A 1 78 ? -8.542 2.069 17.640 1.00 97.75 78 VAL A CA 1
ATOM 644 C C . VAL A 1 78 ? -10.007 1.853 17.254 1.00 97.75 78 VAL A C 1
ATOM 646 O O . VAL A 1 78 ? -10.883 1.944 18.113 1.00 97.75 78 VAL A O 1
ATOM 649 N N . ALA A 1 79 ? -10.284 1.509 15.995 1.00 97.06 79 ALA A N 1
ATOM 650 C CA . ALA A 1 79 ? -11.641 1.246 15.523 1.00 97.06 79 ALA A CA 1
ATOM 651 C C . ALA A 1 79 ? -12.302 0.075 16.269 1.00 97.06 79 ALA A C 1
ATOM 653 O O . ALA A 1 79 ? -13.470 0.170 16.638 1.00 97.06 79 ALA A O 1
ATOM 654 N N . ILE A 1 80 ? -11.555 -0.999 16.548 1.00 97.38 80 ILE A N 1
ATOM 655 C CA . ILE A 1 80 ? -12.063 -2.152 17.307 1.00 97.38 80 ILE A CA 1
ATOM 656 C C . ILE A 1 80 ? -12.410 -1.754 18.746 1.00 97.38 80 ILE A C 1
ATOM 658 O O . ILE A 1 80 ? -13.485 -2.099 19.233 1.00 97.38 80 ILE A O 1
ATOM 662 N N . ILE A 1 81 ? -11.542 -0.990 19.417 1.00 96.94 81 ILE A N 1
ATOM 663 C CA . ILE A 1 81 ? -11.801 -0.515 20.786 1.00 96.94 81 ILE A CA 1
ATOM 664 C C . ILE A 1 81 ? -13.067 0.349 20.816 1.00 96.94 81 ILE A C 1
ATOM 666 O O . ILE A 1 81 ? -13.945 0.134 21.652 1.00 96.94 81 ILE A O 1
ATOM 670 N N . LEU A 1 82 ? -13.201 1.287 19.875 1.00 96.12 82 LEU A N 1
ATOM 671 C CA . LEU A 1 82 ? -14.387 2.138 19.771 1.00 96.12 82 LEU A CA 1
ATOM 672 C C . LEU A 1 82 ? -15.657 1.333 19.472 1.00 96.12 82 LEU A C 1
ATOM 674 O O . LEU A 1 82 ? -16.703 1.631 20.043 1.00 96.12 82 LEU A O 1
ATOM 678 N N . ALA A 1 83 ? -15.575 0.295 18.638 1.00 96.44 83 ALA A N 1
ATOM 679 C CA . ALA A 1 83 ? -16.707 -0.579 18.348 1.00 96.44 83 ALA A CA 1
ATOM 680 C C . ALA A 1 83 ? -17.181 -1.333 19.600 1.00 96.44 83 ALA A C 1
ATOM 682 O O . ALA A 1 83 ? -18.378 -1.369 19.879 1.00 96.44 83 ALA A O 1
ATOM 683 N N . ILE A 1 84 ? -16.252 -1.873 20.395 1.00 96.12 84 ILE A N 1
ATOM 684 C CA . ILE A 1 84 ? -16.574 -2.546 21.661 1.00 96.12 84 ILE A CA 1
ATOM 685 C C . ILE A 1 84 ? -17.252 -1.563 22.624 1.00 96.12 84 ILE A C 1
ATOM 687 O O . ILE A 1 84 ? -18.319 -1.863 23.162 1.00 96.12 84 ILE A O 1
ATOM 691 N N . MET A 1 85 ? -16.686 -0.364 22.794 1.00 95.50 85 MET A N 1
ATOM 692 C CA . MET A 1 85 ? -17.273 0.679 23.643 1.00 95.50 85 MET A CA 1
ATOM 693 C C . MET A 1 85 ? -18.673 1.083 23.168 1.00 95.50 85 MET A C 1
ATOM 695 O O . MET A 1 85 ? -19.583 1.210 23.984 1.00 95.50 85 MET A O 1
ATOM 699 N N . ALA A 1 86 ? -18.878 1.230 21.858 1.00 94.75 86 ALA A N 1
ATOM 700 C CA . ALA A 1 86 ? -20.181 1.551 21.286 1.00 94.75 86 ALA A CA 1
ATOM 701 C C . ALA A 1 86 ? -21.218 0.457 21.578 1.00 94.75 86 ALA A C 1
ATOM 703 O O . ALA A 1 86 ? -22.332 0.778 21.983 1.00 94.75 86 ALA A O 1
ATOM 704 N N . VAL A 1 87 ? -20.858 -0.825 21.452 1.00 95.81 87 VAL A N 1
ATOM 705 C CA . VAL A 1 87 ? -21.751 -1.944 21.802 1.00 95.81 87 VAL A CA 1
ATOM 706 C C . VAL A 1 87 ? -22.130 -1.896 23.282 1.00 95.81 87 VAL A C 1
ATOM 708 O O . VAL A 1 87 ? -23.313 -1.993 23.611 1.00 95.81 87 VAL A O 1
ATOM 711 N N . PHE A 1 88 ? -21.161 -1.682 24.177 1.00 94.19 88 PHE A N 1
ATOM 712 C CA . PHE A 1 88 ? -21.446 -1.544 25.607 1.00 94.19 88 PHE A CA 1
ATOM 713 C C . PHE A 1 88 ? -22.389 -0.375 25.897 1.00 94.19 88 PHE A C 1
ATOM 715 O O . PHE A 1 88 ? -23.347 -0.541 26.652 1.00 94.19 88 PHE A O 1
ATOM 722 N N . LEU A 1 89 ? -22.164 0.783 25.274 1.00 92.88 89 LEU A N 1
ATOM 723 C CA . LEU A 1 89 ? -23.013 1.960 25.448 1.00 92.88 89 LEU A CA 1
ATOM 724 C C . LEU A 1 89 ? -24.422 1.743 24.888 1.00 92.88 89 LEU A C 1
ATOM 726 O O . LEU A 1 89 ? -25.390 2.103 25.550 1.00 92.88 89 LEU A O 1
ATOM 730 N N . LEU A 1 90 ? -24.569 1.106 23.724 1.00 92.81 90 LEU A N 1
ATOM 731 C CA . LEU A 1 90 ? -25.879 0.774 23.156 1.00 92.81 90 LEU A CA 1
ATOM 732 C C . LEU A 1 90 ? -26.660 -0.170 24.078 1.00 92.81 90 LEU A C 1
ATOM 734 O O . LEU A 1 90 ? -27.814 0.107 24.410 1.00 92.81 90 LEU A O 1
ATOM 738 N N . CYS A 1 91 ? -26.021 -1.237 24.562 1.00 90.31 91 CYS A N 1
ATOM 739 C CA . CYS A 1 91 ? -26.619 -2.156 25.529 1.00 90.31 91 CYS A CA 1
ATOM 740 C C . CYS A 1 91 ? -26.985 -1.448 26.844 1.00 90.31 91 CYS A C 1
ATOM 742 O O . CYS A 1 91 ? -28.046 -1.708 27.418 1.00 90.31 91 CYS A O 1
ATOM 744 N N . TRP A 1 92 ? -26.143 -0.521 27.309 1.00 91.69 92 TRP A N 1
ATOM 745 C CA . TRP A 1 92 ? -26.406 0.272 28.508 1.00 91.69 92 TRP A CA 1
ATOM 746 C C . TRP A 1 92 ? -27.591 1.225 28.327 1.00 91.69 92 TRP A C 1
ATOM 748 O O . TRP A 1 92 ? -28.459 1.286 29.197 1.00 91.69 92 TRP A O 1
ATOM 758 N N . CYS A 1 93 ? -27.677 1.919 27.191 1.00 88.50 93 CYS A N 1
ATOM 759 C CA . CYS A 1 93 ? -28.800 2.792 26.849 1.00 88.50 93 CYS A CA 1
ATOM 760 C C . CYS A 1 93 ? -30.121 2.013 26.788 1.00 88.50 93 CYS A C 1
ATOM 762 O O . CYS A 1 93 ? -31.121 2.459 27.351 1.00 88.50 93 CYS A O 1
ATOM 764 N N . VAL A 1 94 ? -30.128 0.820 26.179 1.00 89.12 94 VAL A N 1
ATOM 765 C CA . VAL A 1 94 ? -31.312 -0.058 26.160 1.00 89.12 94 VAL A CA 1
ATOM 766 C C . VAL A 1 94 ? -31.696 -0.484 27.578 1.00 89.12 94 VAL A C 1
ATOM 768 O O . VAL A 1 94 ? -32.865 -0.381 27.951 1.00 89.12 94 VAL A O 1
ATOM 771 N N . LYS A 1 95 ? -30.728 -0.912 28.399 1.00 86.75 95 LYS A N 1
ATOM 772 C CA . LYS A 1 95 ? -30.976 -1.292 29.798 1.00 86.75 95 LYS A CA 1
ATOM 773 C C . LYS A 1 95 ? -31.556 -0.132 30.612 1.00 86.75 95 LYS A C 1
ATOM 775 O O . LYS A 1 95 ? -32.540 -0.325 31.322 1.00 86.75 95 LYS A O 1
ATOM 780 N N . GLN A 1 96 ? -30.981 1.065 30.500 1.00 84.75 96 GLN A N 1
ATOM 781 C CA . GLN A 1 96 ? -31.478 2.266 31.178 1.00 84.75 96 GLN A CA 1
ATOM 782 C C . GLN A 1 96 ? -32.909 2.598 30.753 1.00 84.75 96 GLN A C 1
ATOM 784 O O . GLN A 1 96 ? -33.760 2.831 31.611 1.00 84.75 96 GLN A O 1
ATOM 789 N N . LYS A 1 97 ? -33.205 2.523 29.450 1.00 85.75 97 LYS A N 1
ATOM 790 C CA . LYS A 1 97 ? -34.559 2.743 28.933 1.00 85.75 97 LYS A CA 1
ATOM 791 C C . LYS A 1 97 ? -35.567 1.743 29.516 1.00 85.75 97 LYS A C 1
ATOM 793 O O . LYS A 1 97 ? -36.622 2.155 29.986 1.00 85.75 97 LYS A O 1
ATOM 798 N N . ARG A 1 98 ? -35.224 0.450 29.583 1.00 84.56 98 ARG A N 1
ATOM 799 C CA . ARG A 1 98 ? -36.087 -0.585 30.189 1.00 84.56 98 ARG A CA 1
ATOM 800 C C . ARG A 1 98 ? -36.352 -0.352 31.680 1.00 84.56 98 ARG A C 1
ATOM 802 O O . ARG A 1 98 ? -37.479 -0.527 32.129 1.00 84.56 98 ARG A O 1
ATOM 809 N N . ILE A 1 99 ? -35.341 0.069 32.442 1.00 85.06 99 ILE A N 1
ATOM 810 C CA . ILE A 1 99 ? -35.502 0.388 33.871 1.00 85.06 99 ILE A CA 1
ATOM 811 C C . ILE A 1 99 ? -36.414 1.611 34.057 1.00 85.06 99 ILE A C 1
ATOM 813 O O . ILE A 1 99 ? -37.240 1.626 34.969 1.00 85.06 99 ILE A O 1
ATOM 817 N N . GLN A 1 100 ? -36.298 2.628 33.198 1.00 81.19 100 GLN A N 1
ATOM 818 C CA . GLN A 1 100 ? -37.195 3.787 33.224 1.00 81.19 100 GLN A CA 1
ATOM 819 C C . GLN A 1 100 ? -38.645 3.395 32.903 1.00 81.19 100 GLN A C 1
ATOM 821 O O . GLN A 1 100 ? -39.548 3.801 33.631 1.00 81.19 100 GLN A O 1
ATOM 826 N N . GLU A 1 101 ? -38.867 2.562 31.879 1.00 83.25 101 GLU A N 1
ATOM 827 C CA . GLU A 1 101 ? -40.195 2.033 31.525 1.00 83.25 101 GLU A CA 1
ATOM 828 C C . GLU A 1 101 ? -40.833 1.250 32.692 1.00 83.25 101 GLU A C 1
ATOM 830 O O . GLU A 1 101 ? -41.995 1.479 33.026 1.00 83.25 101 GLU A O 1
ATOM 835 N N . GLN A 1 102 ? -40.071 0.387 33.376 1.00 79.06 102 GLN A N 1
ATOM 836 C CA . GLN A 1 102 ? -40.560 -0.366 34.541 1.00 79.06 102 GLN A CA 1
ATOM 837 C C . GLN A 1 102 ? -40.920 0.534 35.730 1.00 79.06 102 GLN A C 1
ATOM 839 O O . GLN A 1 102 ? -41.936 0.303 36.384 1.00 79.06 102 GLN A O 1
ATOM 844 N N . ARG A 1 103 ? -40.126 1.579 36.008 1.00 78.44 103 ARG A N 1
ATOM 845 C CA . ARG A 1 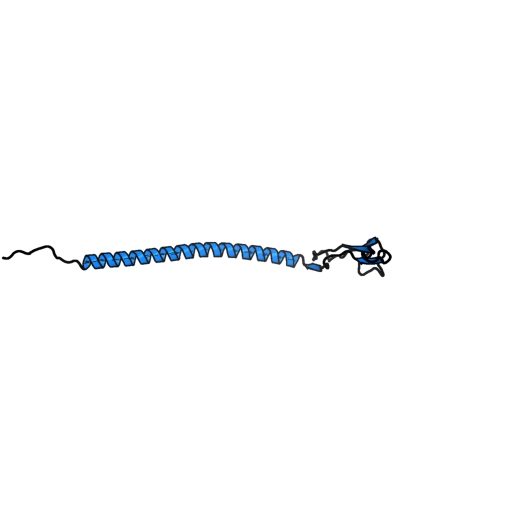103 ? -40.439 2.551 37.072 1.00 78.44 103 ARG A CA 1
ATOM 846 C C . ARG A 1 103 ? -41.723 3.325 36.780 1.00 78.44 103 ARG A C 1
ATOM 848 O O . ARG A 1 103 ? -42.508 3.541 37.695 1.00 78.44 103 ARG A O 1
ATOM 855 N N . GLN A 1 104 ? -41.949 3.712 35.524 1.00 77.94 104 GLN A N 1
ATOM 856 C CA . GLN A 1 104 ? -43.180 4.390 35.102 1.00 77.94 104 GLN A CA 1
ATOM 857 C C . GLN A 1 104 ? -44.408 3.479 35.254 1.00 77.94 104 GLN A C 1
ATOM 859 O O . GLN A 1 104 ? -45.434 3.919 35.767 1.00 77.94 104 GLN A O 1
ATOM 864 N N . TYR A 1 105 ? -44.297 2.202 34.871 1.00 74.88 105 TYR A N 1
ATOM 865 C CA . TYR A 1 105 ? -45.379 1.230 35.056 1.00 74.88 105 TYR A CA 1
ATOM 866 C C . TYR A 1 105 ? -45.690 0.992 36.541 1.00 74.88 105 TYR A C 1
ATOM 868 O O . TYR A 1 105 ? -46.845 1.076 36.942 1.00 74.88 105 TYR A O 1
ATOM 876 N N . ASN A 1 106 ? -44.663 0.774 37.371 1.00 75.81 106 ASN A N 1
ATOM 877 C CA . ASN A 1 106 ? -44.838 0.544 38.806 1.00 75.81 106 ASN A CA 1
ATOM 878 C C . ASN A 1 106 ? -45.414 1.781 39.523 1.00 75.81 106 ASN A C 1
ATOM 880 O O . ASN A 1 106 ? -46.299 1.646 40.356 1.00 75.81 106 ASN A O 1
ATOM 884 N N . TYR A 1 107 ? -44.991 2.996 39.149 1.00 71.00 107 TYR A N 1
ATOM 885 C CA . TYR A 1 107 ? -45.591 4.234 39.661 1.00 71.00 107 TYR A CA 1
ATOM 886 C C . TYR A 1 107 ? -47.071 4.359 39.277 1.00 71.00 107 TYR A C 1
ATOM 888 O O . TYR A 1 107 ? -47.883 4.748 40.108 1.00 71.00 107 TYR A O 1
ATOM 896 N N . ARG A 1 108 ? -47.440 3.989 38.042 1.00 73.00 108 ARG A N 1
ATOM 897 C CA . ARG A 1 108 ? -48.838 3.990 37.592 1.00 73.00 108 ARG A CA 1
ATOM 898 C C . ARG A 1 108 ? -49.685 2.951 38.328 1.00 73.00 108 ARG A C 1
ATOM 900 O O . ARG A 1 108 ? -50.804 3.276 38.698 1.00 73.00 108 ARG A O 1
ATOM 907 N N . GLU A 1 109 ? -49.180 1.739 38.545 1.00 69.62 109 GLU A N 1
ATOM 908 C CA . GLU A 1 109 ? -49.876 0.727 39.351 1.00 69.62 109 GLU A CA 1
ATOM 909 C C . GLU A 1 109 ? -50.062 1.198 40.791 1.00 6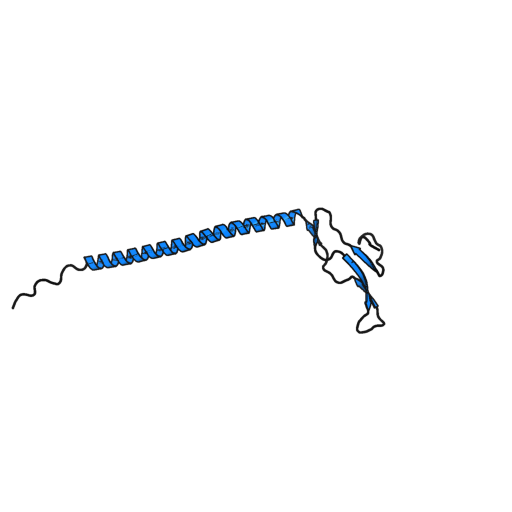9.62 109 GLU A C 1
ATOM 911 O O . GLU A 1 109 ? -51.189 1.209 41.265 1.00 69.62 109 GLU A O 1
ATOM 916 N N . ASN A 1 110 ? -49.004 1.675 41.456 1.00 69.50 110 ASN A N 1
ATOM 917 C CA . ASN A 1 110 ? -49.105 2.190 42.825 1.00 69.50 110 ASN A CA 1
ATOM 918 C C . ASN A 1 110 ? -50.072 3.383 42.916 1.00 69.50 110 ASN A C 1
ATOM 920 O O . ASN A 1 110 ? -50.876 3.444 43.837 1.00 69.50 110 ASN A O 1
ATOM 924 N N . ALA A 1 111 ? -50.074 4.281 41.925 1.00 67.94 111 ALA A N 1
ATOM 925 C CA . ALA A 1 111 ? -51.016 5.398 41.869 1.00 67.94 111 ALA A CA 1
ATOM 926 C C . ALA A 1 111 ? -52.474 4.959 41.629 1.00 67.94 111 ALA A C 1
ATOM 928 O O . ALA A 1 111 ? -53.386 5.615 42.118 1.00 67.94 111 ALA A O 1
ATOM 929 N N . VAL A 1 112 ? -52.717 3.870 40.887 1.00 65.88 112 VAL A N 1
ATOM 930 C CA . VAL A 1 112 ? -54.061 3.287 40.704 1.00 65.88 112 VAL A CA 1
ATOM 931 C C . VAL A 1 112 ? -54.518 2.549 41.967 1.00 65.88 112 VAL A C 1
ATOM 933 O O . VAL A 1 112 ? -55.687 2.649 42.329 1.00 65.88 112 VAL A O 1
ATOM 936 N N . SER A 1 113 ? -53.604 1.868 42.662 1.00 61.03 113 SER A N 1
ATOM 937 C CA . SER A 1 113 ? -53.839 1.232 43.966 1.00 61.03 113 SER A CA 1
ATOM 938 C C . SER A 1 113 ? -54.206 2.251 45.050 1.00 61.03 113 SER A C 1
ATOM 940 O O . SER A 1 113 ? -55.160 2.034 45.791 1.00 61.03 113 SER A O 1
ATOM 942 N N . ASP A 1 114 ? -53.498 3.384 45.109 1.00 58.53 114 ASP A N 1
ATOM 943 C CA . ASP A 1 114 ? -53.776 4.480 46.050 1.00 58.53 114 ASP A CA 1
ATOM 944 C C . ASP A 1 114 ? -55.060 5.258 45.700 1.00 58.53 114 ASP A C 1
ATOM 946 O O . ASP A 1 114 ? -55.661 5.890 46.570 1.00 58.53 114 ASP A O 1
ATOM 950 N N . LEU A 1 115 ? -55.529 5.190 44.444 1.00 58.19 115 LEU A N 1
ATOM 951 C CA . LEU A 1 115 ? -56.829 5.731 44.024 1.00 58.19 115 LEU A CA 1
ATOM 952 C C . LEU A 1 115 ? -58.012 4.783 44.280 1.00 58.19 115 LEU A C 1
ATOM 954 O O . LEU A 1 115 ? -59.139 5.132 43.927 1.00 58.19 115 LEU A O 1
ATOM 958 N N . ALA A 1 116 ? -57.789 3.622 44.903 1.00 51.59 116 ALA A N 1
ATOM 959 C CA . ALA A 1 116 ? -58.849 2.722 45.345 1.00 51.59 116 ALA A CA 1
ATOM 960 C C . ALA A 1 116 ? -59.092 2.787 46.870 1.00 51.59 116 ALA A C 1
ATOM 962 O O . ALA A 1 116 ? -58.927 1.774 47.553 1.00 51.59 116 ALA A O 1
ATOM 963 N N . PRO A 1 117 ? -59.546 3.916 47.455 1.00 48.69 117 PRO A N 1
ATOM 964 C CA . PRO A 1 117 ? -60.275 3.850 48.706 1.00 48.69 117 PRO A CA 1
ATOM 965 C C . PRO A 1 117 ? -61.727 3.437 48.412 1.00 48.69 117 PRO A C 1
ATOM 967 O O . PRO A 1 117 ? -62.486 4.166 47.783 1.00 48.69 117 PRO A O 1
ATOM 970 N N . CYS A 1 118 ? -62.090 2.257 48.918 1.00 53.16 118 CYS A N 1
ATOM 971 C CA . CYS A 1 118 ? -63.443 1.837 49.298 1.00 53.16 118 CYS A CA 1
ATOM 972 C C . CYS A 1 118 ? -64.551 1.824 48.223 1.00 53.16 118 CYS A C 1
ATOM 974 O O . CYS A 1 118 ? -65.175 2.842 47.942 1.00 53.16 118 CYS A O 1
ATOM 976 N N . HIS A 1 119 ? -64.970 0.621 47.805 1.00 42.72 119 HIS A N 1
ATOM 977 C CA . HIS A 1 119 ? -66.406 0.361 47.622 1.00 42.72 119 HIS A CA 1
ATOM 978 C C . HIS A 1 119 ? -66.801 -1.102 47.875 1.00 42.72 119 HIS A C 1
ATOM 980 O O . HIS A 1 119 ? -67.421 -1.741 47.031 1.00 42.72 119 HIS A O 1
ATOM 986 N N . ILE A 1 120 ? -66.494 -1.637 49.057 1.00 49.12 120 ILE A N 1
ATOM 987 C CA . ILE A 1 120 ? -67.297 -2.714 49.651 1.00 49.12 120 ILE A CA 1
ATOM 988 C C . ILE A 1 120 ? -67.305 -2.468 51.156 1.00 49.12 120 ILE A C 1
ATOM 990 O O . ILE A 1 120 ? -66.405 -2.938 51.827 1.00 49.12 120 ILE A O 1
ATOM 994 N N . GLU A 1 121 ? -68.251 -1.674 51.653 1.00 47.44 121 GLU A N 1
ATOM 995 C CA . GLU A 1 121 ? -69.018 -1.953 52.877 1.00 47.44 121 GLU A CA 1
ATOM 996 C C . GLU A 1 121 ? -70.240 -1.013 52.908 1.00 47.44 121 GLU A C 1
ATOM 998 O O . GLU A 1 121 ? -70.126 0.184 52.655 1.00 47.44 121 GLU A O 1
ATOM 1003 N N . ASN A 1 122 ? -71.400 -1.597 53.233 1.00 41.03 122 ASN A N 1
ATOM 1004 C CA . ASN A 1 122 ? -72.696 -0.978 53.550 1.00 41.03 122 ASN A CA 1
ATOM 1005 C C . ASN A 1 122 ? -73.632 -0.574 52.394 1.00 41.03 122 ASN A C 1
ATOM 1007 O O . ASN A 1 122 ? -73.933 0.597 52.183 1.00 41.03 122 ASN A O 1
ATOM 1011 N N . PHE A 1 123 ? -74.255 -1.584 51.774 1.00 36.53 123 PHE A N 1
ATOM 1012 C CA . PHE A 1 123 ? -75.703 -1.530 51.532 1.00 36.53 123 PHE A CA 1
ATOM 1013 C C . PHE A 1 123 ? -76.402 -2.289 52.672 1.00 36.53 123 PHE A C 1
ATOM 1015 O O . PHE A 1 123 ? -76.459 -3.515 52.674 1.00 36.53 123 PHE A O 1
ATOM 1022 N N . CYS A 1 124 ? -76.912 -1.548 53.654 1.00 42.25 124 CYS A N 1
ATOM 1023 C CA . CYS A 1 124 ? -77.992 -1.988 54.531 1.00 42.25 124 CYS A CA 1
ATOM 1024 C C . CYS A 1 124 ? -78.950 -0.802 54.704 1.00 42.25 124 CYS A C 1
ATOM 1026 O O . CYS A 1 124 ? -78.548 0.196 55.297 1.00 42.25 124 CYS A O 1
ATOM 1028 N N . ALA A 1 125 ? -80.148 -0.905 54.110 1.00 37.53 125 ALA A N 1
ATOM 1029 C CA . ALA A 1 125 ? -81.430 -0.296 54.508 1.00 37.53 125 ALA A CA 1
ATOM 1030 C C . ALA A 1 125 ? -82.38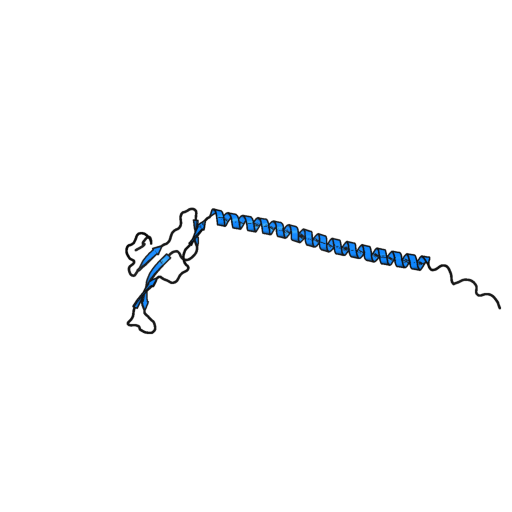7 -0.224 53.296 1.00 37.53 125 ALA A C 1
ATOM 1032 O O . ALA A 1 125 ? -82.271 0.683 52.472 1.00 37.53 125 ALA A O 1
ATOM 1033 N N . ILE A 1 126 ? -83.289 -1.204 53.154 1.00 38.00 126 ILE A N 1
ATOM 1034 C CA . ILE A 1 126 ? -84.742 -1.151 53.450 1.00 38.00 126 ILE A CA 1
ATOM 1035 C C . ILE A 1 126 ? -85.238 -2.600 53.503 1.00 38.00 126 ILE A C 1
ATOM 1037 O O . ILE A 1 126 ? -84.865 -3.376 52.596 1.00 38.00 126 ILE A O 1
#

Foldseek 3Di:
DEDAPVPDPDDDQQYKYFDDDPPQWDKDKDGIKGWHWDADPVHNVDIDTDIDDIDDIDTGGPVVVVVVVVVVVVVVVVVVVVVVVVVVVVVVVVVVVVVVVVVVVVVVVVVVVVVDDDDDDDPDDD

Secondary structure (DSSP, 8-state):
-EE-TTT-S---TT-EEE----TTEEEES--EEEEEEEE-SS-TT-EEEEEPP-PPPEEEEHHHHHHHHHHHHHHHHHHHHHHHHHHHHHHHHHHHHHHHHHHHHHHHHHHHHHT-----S-----